Protein AF-A0A2X3F758-F1 (afdb_monomer_lite)

Structure (mmC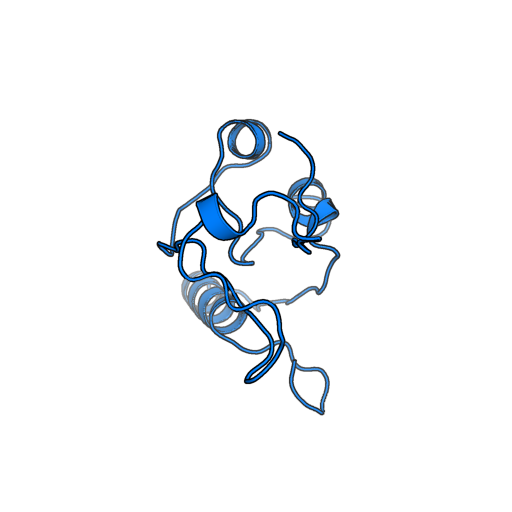IF, N/CA/C/O backbone):
data_AF-A0A2X3F758-F1
#
_entry.id   AF-A0A2X3F758-F1
#
loop_
_atom_site.group_PDB
_atom_site.id
_atom_site.type_symbol
_atom_site.label_atom_id
_atom_site.label_alt_id
_atom_site.label_comp_id
_atom_site.label_asym_id
_atom_site.label_entity_id
_atom_site.label_seq_id
_atom_site.pdbx_PDB_ins_code
_atom_site.Cartn_x
_atom_site.Cartn_y
_atom_site.Cartn_z
_atom_site.occupancy
_atom_site.B_iso_or_equiv
_atom_site.auth_seq_id
_atom_site.auth_comp_id
_atom_site.auth_asym_id
_atom_site.auth_atom_id
_atom_site.pdbx_PDB_model_num
ATOM 1 N N . MET A 1 1 ? -11.562 -8.838 -5.738 1.00 74.06 1 MET A N 1
ATOM 2 C CA . MET A 1 1 ? -12.909 -9.187 -5.235 1.00 74.06 1 MET A CA 1
ATOM 3 C C . MET A 1 1 ? -13.372 -10.478 -5.898 1.00 74.06 1 MET A C 1
ATOM 5 O O . MET A 1 1 ? -12.928 -10.753 -7.007 1.00 74.06 1 MET A O 1
ATOM 9 N N . THR A 1 2 ? -14.210 -11.278 -5.237 1.00 84.12 2 THR A N 1
ATOM 10 C CA . THR A 1 2 ? -14.836 -12.468 -5.851 1.00 84.12 2 THR A CA 1
ATOM 11 C C . THR A 1 2 ? -16.035 -12.083 -6.725 1.00 84.12 2 THR A C 1
ATOM 13 O O . THR A 1 2 ? -16.475 -10.936 -6.702 1.00 84.12 2 THR A O 1
ATOM 16 N N . ALA A 1 3 ? -16.614 -13.052 -7.446 1.00 82.19 3 ALA A N 1
ATOM 17 C CA . ALA A 1 3 ? -17.854 -12.865 -8.212 1.00 82.19 3 ALA A CA 1
ATOM 18 C C . ALA A 1 3 ? -19.048 -12.394 -7.354 1.00 82.19 3 ALA A C 1
ATOM 20 O O . ALA A 1 3 ? -19.943 -11.730 -7.864 1.00 82.19 3 ALA A O 1
ATOM 21 N N . ASN A 1 4 ? -19.025 -12.675 -6.046 1.00 83.56 4 ASN A N 1
ATOM 22 C CA . ASN A 1 4 ? -20.044 -12.231 -5.088 1.00 83.56 4 ASN A CA 1
ATOM 23 C C . ASN A 1 4 ? -19.663 -10.910 -4.394 1.00 83.56 4 ASN A C 1
ATOM 25 O O . ASN A 1 4 ? -20.207 -10.585 -3.345 1.00 83.56 4 ASN A O 1
ATOM 29 N N . ASN A 1 5 ? -18.704 -10.168 -4.954 1.00 82.44 5 ASN A N 1
ATOM 30 C CA . ASN A 1 5 ? -18.229 -8.879 -4.453 1.00 82.44 5 ASN A CA 1
ATOM 31 C C . ASN A 1 5 ? -17.538 -8.920 -3.074 1.00 82.44 5 ASN A C 1
ATOM 33 O O . ASN A 1 5 ? -17.409 -7.894 -2.409 1.00 82.44 5 ASN A O 1
ATOM 37 N N . ASN A 1 6 ? -17.045 -10.088 -2.649 1.00 87.56 6 ASN A N 1
ATOM 38 C CA . ASN A 1 6 ? -16.269 -10.192 -1.412 1.00 87.56 6 ASN A CA 1
ATOM 39 C C . ASN A 1 6 ? -14.841 -9.683 -1.636 1.00 87.56 6 ASN A C 1
ATOM 41 O O . ASN A 1 6 ? -14.184 -10.060 -2.615 1.00 87.56 6 ASN A O 1
ATOM 45 N N . ILE A 1 7 ? -14.341 -8.864 -0.710 1.00 90.56 7 ILE A N 1
ATOM 46 C CA . ILE A 1 7 ? -12.935 -8.449 -0.668 1.00 90.56 7 ILE A CA 1
ATOM 47 C C . ILE A 1 7 ? -12.107 -9.650 -0.189 1.00 90.56 7 ILE A C 1
ATOM 49 O O . ILE A 1 7 ? -12.366 -10.199 0.877 1.00 90.56 7 ILE A O 1
ATOM 53 N N . VAL A 1 8 ? -11.149 -10.084 -1.009 1.00 92.75 8 VAL A N 1
ATOM 54 C CA . VAL A 1 8 ? -10.309 -11.279 -0.796 1.00 92.75 8 VAL A CA 1
ATOM 55 C C . VAL A 1 8 ? -8.870 -10.998 -1.226 1.00 92.75 8 VAL A C 1
ATOM 57 O O . VAL A 1 8 ? -8.649 -10.089 -2.031 1.00 92.75 8 VAL A O 1
ATOM 60 N N . GLY A 1 9 ? -7.920 -11.785 -0.720 1.00 93.06 9 GLY A N 1
ATOM 61 C CA . GLY A 1 9 ? -6.484 -11.631 -0.954 1.00 93.06 9 GLY A CA 1
ATOM 62 C C . GLY A 1 9 ? -5.704 -11.485 0.353 1.00 93.06 9 GLY A C 1
ATOM 63 O O . GLY A 1 9 ? -6.264 -11.622 1.436 1.00 93.06 9 GLY A O 1
ATOM 64 N N . LEU A 1 10 ? -4.417 -11.152 0.244 1.00 93.62 10 LEU A N 1
ATOM 65 C CA . LEU A 1 10 ? -3.515 -11.061 1.396 1.00 93.62 10 LEU A CA 1
ATOM 66 C C . LEU A 1 10 ? -3.964 -10.018 2.429 1.00 93.62 10 LEU A C 1
ATOM 68 O O . LEU A 1 10 ? -4.072 -10.330 3.609 1.00 93.62 10 LEU A O 1
ATOM 72 N N . ASP A 1 11 ? -4.258 -8.793 1.993 1.00 94.88 11 ASP A N 1
ATOM 73 C CA . ASP A 1 11 ? -4.632 -7.693 2.890 1.00 94.88 11 ASP A CA 1
ATOM 74 C C . ASP A 1 11 ? -5.906 -7.957 3.722 1.00 94.88 11 ASP A C 1
ATOM 76 O O . ASP A 1 11 ? -5.861 -7.777 4.941 1.00 94.88 11 ASP A O 1
ATOM 80 N N . PRO A 1 12 ? -7.043 -8.405 3.147 1.00 94.75 12 PRO A N 1
ATOM 81 C CA . PRO A 1 12 ? -8.233 -8.713 3.942 1.00 94.75 12 PRO A CA 1
ATOM 82 C C . PRO A 1 12 ? -8.058 -9.933 4.857 1.00 94.75 12 PRO A C 1
ATOM 84 O O . PRO A 1 12 ? -8.628 -9.949 5.948 1.00 94.75 12 PRO A O 1
ATOM 87 N N . GLU A 1 13 ? -7.260 -10.931 4.461 1.00 95.25 13 GLU A N 1
ATOM 88 C CA . GLU A 1 13 ? -6.909 -12.063 5.331 1.00 95.25 13 GLU A CA 1
ATOM 89 C C . GLU A 1 13 ? -6.042 -11.606 6.510 1.00 95.25 13 GLU A C 1
ATOM 91 O O . GLU A 1 13 ? -6.305 -11.964 7.660 1.00 95.25 13 GLU A O 1
ATOM 96 N N . PHE A 1 14 ? -5.061 -10.741 6.252 1.00 95.62 14 PHE A N 1
ATOM 97 C CA . PHE A 1 14 ? -4.223 -10.150 7.289 1.00 95.62 14 PHE A CA 1
ATOM 98 C C . PHE A 1 14 ? -5.039 -9.278 8.256 1.00 95.62 14 PHE A C 1
ATOM 100 O O . PHE A 1 14 ? -4.910 -9.413 9.474 1.00 95.62 14 PHE A O 1
ATOM 107 N N . ALA A 1 15 ? -5.955 -8.453 7.739 1.00 95.81 15 ALA A N 1
ATOM 108 C CA . ALA A 1 15 ? -6.879 -7.662 8.551 1.00 95.81 15 ALA A CA 1
ATOM 109 C C . ALA A 1 15 ? -7.781 -8.540 9.438 1.00 95.81 15 ALA A C 1
ATOM 111 O O . ALA A 1 15 ? -8.028 -8.202 10.597 1.00 95.81 15 ALA A O 1
ATOM 112 N N . ALA A 1 16 ? -8.246 -9.684 8.923 1.00 95.62 16 ALA A N 1
ATOM 113 C CA . ALA A 1 16 ? -9.038 -10.634 9.697 1.00 95.62 16 ALA A CA 1
ATOM 114 C C . ALA A 1 16 ? -8.235 -11.246 10.859 1.00 95.62 16 ALA A C 1
ATOM 116 O O . ALA A 1 16 ? -8.760 -11.349 11.968 1.00 95.62 16 ALA A O 1
ATOM 117 N N . LEU A 1 17 ? -6.959 -11.586 10.640 1.00 96.44 17 LEU A N 1
ATOM 118 C CA . LEU A 1 17 ? -6.070 -12.104 11.689 1.00 96.44 17 LEU A CA 1
ATOM 119 C C . LEU A 1 17 ? -5.788 -11.068 12.787 1.00 96.44 17 LEU A C 1
ATOM 121 O O . LEU A 1 17 ? -5.789 -11.413 13.972 1.00 96.44 17 LEU A O 1
ATOM 125 N N . ILE A 1 18 ? -5.592 -9.800 12.408 1.00 96.19 18 ILE A N 1
ATOM 126 C CA . ILE A 1 18 ? -5.450 -8.692 13.364 1.00 96.19 18 ILE A CA 1
ATOM 127 C C . ILE A 1 18 ? -6.735 -8.546 14.184 1.00 96.19 18 ILE A C 1
ATOM 129 O O . ILE A 1 18 ? -6.682 -8.532 15.413 1.00 96.19 18 ILE A O 1
ATOM 133 N N . ALA A 1 19 ? -7.897 -8.496 13.528 1.00 96.38 19 ALA A N 1
ATOM 134 C CA . ALA A 1 19 ? -9.181 -8.364 14.212 1.00 96.38 19 ALA A CA 1
ATOM 135 C C . ALA A 1 19 ? -9.443 -9.529 15.180 1.00 96.38 19 ALA A C 1
ATOM 137 O O . ALA A 1 19 ? -9.930 -9.303 16.285 1.00 96.38 19 ALA A O 1
ATOM 138 N N . GLN A 1 20 ? -9.053 -10.755 14.812 1.00 97.12 20 GLN A N 1
ATOM 139 C CA . GLN A 1 20 ? -9.134 -11.918 15.693 1.00 97.12 20 GLN A CA 1
ATOM 140 C C . GLN A 1 20 ? -8.290 -11.739 16.965 1.00 97.12 20 GLN A C 1
ATOM 142 O O . GLN A 1 20 ? -8.785 -12.015 18.057 1.00 97.12 20 GLN A O 1
ATOM 147 N N . HIS A 1 21 ? -7.051 -11.248 16.845 1.00 96.69 21 HIS A N 1
ATOM 148 C CA . HIS A 1 21 ? -6.200 -10.951 18.006 1.00 96.69 21 HIS A CA 1
ATOM 149 C C . HIS A 1 21 ? -6.769 -9.831 18.883 1.00 96.69 21 HIS A C 1
ATOM 151 O O . HIS A 1 21 ? -6.637 -9.878 20.102 1.00 96.69 21 HIS A O 1
ATOM 157 N N . LEU A 1 22 ? -7.433 -8.852 18.268 1.00 96.31 22 LEU A N 1
ATOM 158 C CA . LEU A 1 22 ? -8.093 -7.746 18.962 1.00 96.31 22 LEU A CA 1
ATOM 159 C C . LEU A 1 22 ? -9.489 -8.102 19.499 1.00 96.31 22 LEU A C 1
ATOM 161 O O . LEU A 1 22 ? -10.147 -7.242 20.077 1.00 96.31 22 LEU A O 1
ATOM 165 N N . GLN A 1 23 ? -9.960 -9.339 19.295 1.00 96.81 23 GLN A N 1
ATOM 166 C CA . GLN A 1 23 ? -11.323 -9.775 19.628 1.00 96.81 23 GLN A CA 1
ATOM 167 C C . GLN A 1 23 ? -12.412 -8.865 19.020 1.00 96.81 23 GLN A C 1
ATOM 169 O O . GLN A 1 23 ? -13.477 -8.655 19.602 1.00 96.81 23 GLN A O 1
ATOM 174 N N . ALA A 1 24 ? -12.145 -8.330 17.828 1.00 95.81 24 ALA A N 1
ATOM 175 C CA . ALA A 1 24 ? -13.007 -7.413 17.097 1.00 95.81 24 ALA A CA 1
ATOM 176 C C . ALA A 1 24 ? -13.629 -8.083 15.861 1.00 95.81 24 ALA A C 1
ATOM 178 O O . ALA A 1 24 ? -13.148 -9.101 15.358 1.00 95.81 24 ALA A O 1
ATOM 179 N N . LYS A 1 25 ? -14.700 -7.482 15.328 1.00 93.31 25 LYS A N 1
ATOM 180 C CA . LYS A 1 25 ? -15.299 -7.897 14.054 1.00 93.31 25 LYS A CA 1
ATOM 181 C C . LYS A 1 25 ? -14.732 -7.038 12.917 1.00 93.31 25 LYS A C 1
ATOM 183 O O . LYS A 1 25 ? -14.993 -5.834 12.918 1.00 93.31 25 LYS A O 1
ATOM 188 N N . PRO A 1 26 ? -14.019 -7.615 11.933 1.00 92.56 26 PRO A N 1
ATOM 189 C CA . PRO A 1 26 ? -13.480 -6.834 10.829 1.00 92.56 26 PRO A CA 1
ATOM 190 C C . PRO A 1 26 ? -14.609 -6.289 9.946 1.00 92.56 26 PRO A C 1
ATOM 192 O O . PRO A 1 26 ? -15.560 -7.004 9.614 1.00 92.56 26 PRO A O 1
ATOM 195 N N . GLN A 1 27 ? -14.483 -5.026 9.541 1.00 94.62 27 GLN A N 1
ATOM 196 C CA . GLN A 1 27 ? -15.296 -4.411 8.494 1.00 94.62 27 GLN A CA 1
ATOM 197 C C . GLN A 1 27 ? -14.367 -3.895 7.403 1.00 94.62 27 GLN A C 1
ATOM 199 O O . GLN A 1 27 ? -13.560 -2.998 7.630 1.00 94.62 27 GLN A O 1
ATOM 204 N N . LEU A 1 28 ? -14.465 -4.495 6.220 1.00 94.50 28 LEU A N 1
ATOM 205 C CA . LEU A 1 28 ? -13.639 -4.129 5.078 1.00 94.50 28 LEU A CA 1
ATOM 206 C C . LEU A 1 28 ? -14.390 -3.101 4.234 1.00 94.50 28 LEU A C 1
ATOM 208 O O . LEU A 1 28 ? -15.520 -3.350 3.813 1.00 94.50 28 LEU A O 1
ATOM 212 N N . ILE A 1 29 ? -13.758 -1.954 3.992 1.00 93.38 29 ILE A N 1
ATOM 213 C CA . ILE A 1 29 ? -14.345 -0.838 3.247 1.00 93.38 29 ILE A CA 1
ATOM 214 C C . ILE A 1 29 ? -13.497 -0.599 2.001 1.00 93.38 29 ILE A C 1
ATOM 216 O O . ILE A 1 29 ? -12.337 -0.208 2.105 1.00 93.38 29 ILE A O 1
ATOM 220 N N . ASP A 1 30 ? -14.083 -0.809 0.821 1.00 90.94 30 ASP A N 1
ATOM 221 C CA . ASP A 1 30 ? -13.436 -0.446 -0.440 1.00 90.94 30 ASP A CA 1
ATOM 222 C C . ASP A 1 30 ? -13.475 1.076 -0.639 1.00 90.94 30 ASP A C 1
ATOM 224 O O . ASP A 1 30 ? -14.497 1.735 -0.428 1.00 90.94 30 ASP A O 1
ATOM 228 N N . THR A 1 31 ? -12.337 1.672 -0.981 1.00 90.81 31 THR A N 1
ATOM 229 C CA . THR A 1 31 ? -12.166 3.123 -1.099 1.00 90.81 31 THR A CA 1
ATOM 230 C C . THR A 1 31 ? -11.041 3.433 -2.079 1.00 90.81 31 THR A C 1
ATOM 232 O O . THR A 1 31 ? -10.043 2.723 -2.160 1.00 90.81 31 THR A O 1
ATOM 235 N N . LYS A 1 32 ? -11.171 4.542 -2.819 1.00 90.75 32 LYS A N 1
ATOM 236 C CA . LYS A 1 32 ? -10.140 4.992 -3.763 1.00 90.75 32 LYS A CA 1
ATOM 237 C C . LYS A 1 32 ? -8.791 5.169 -3.060 1.00 90.75 32 LYS A C 1
ATOM 239 O O . LYS A 1 32 ? -8.703 5.922 -2.088 1.00 90.75 32 LYS A O 1
ATOM 244 N N . PHE A 1 33 ? -7.743 4.570 -3.629 1.00 89.44 33 PHE A N 1
ATOM 245 C CA . PHE A 1 33 ? -6.387 4.548 -3.068 1.00 89.44 33 PHE A CA 1
ATOM 246 C C . PHE A 1 33 ? -5.866 5.931 -2.642 1.00 89.44 33 PHE A C 1
ATOM 248 O O . PHE A 1 33 ? -5.322 6.092 -1.553 1.00 89.44 33 PHE A O 1
ATOM 255 N N . THR A 1 34 ? -6.105 6.961 -3.459 1.00 87.06 34 THR A N 1
ATOM 256 C CA . THR A 1 34 ? -5.668 8.346 -3.200 1.00 87.06 34 THR A CA 1
ATOM 257 C C . THR A 1 34 ? -6.306 8.991 -1.968 1.00 87.06 34 THR A C 1
ATOM 259 O O . THR A 1 34 ? -5.792 9.984 -1.468 1.00 87.06 34 THR A O 1
ATOM 262 N N . SER A 1 35 ? -7.414 8.439 -1.471 1.00 90.12 35 SER A N 1
ATOM 263 C CA . SER A 1 35 ? -8.156 8.957 -0.317 1.00 90.12 35 SER A CA 1
ATOM 264 C C . SER A 1 35 ? -7.971 8.138 0.960 1.00 90.12 35 SER A C 1
ATOM 266 O O . SER A 1 35 ? -8.543 8.499 1.986 1.00 90.12 35 SER A O 1
ATOM 268 N N . LEU A 1 36 ? -7.184 7.056 0.907 1.00 93.81 36 LEU A N 1
ATOM 269 C CA . LEU A 1 36 ? -7.073 6.095 2.003 1.00 93.81 36 LEU A CA 1
ATOM 270 C C . LEU A 1 36 ? -6.502 6.712 3.291 1.00 93.81 36 LEU A C 1
ATOM 272 O O . LEU A 1 36 ? -7.084 6.582 4.358 1.00 93.81 36 LEU A O 1
ATOM 276 N N . ILE A 1 37 ? -5.390 7.444 3.222 1.00 94.19 37 ILE A N 1
ATOM 277 C CA . ILE A 1 37 ? -4.783 8.019 4.440 1.00 94.19 37 ILE A CA 1
ATOM 278 C C . ILE A 1 37 ? -5.724 9.021 5.121 1.00 94.19 37 ILE A C 1
ATOM 280 O O . ILE A 1 37 ? -5.862 9.030 6.339 1.00 94.19 37 ILE A O 1
ATOM 284 N N . LEU A 1 38 ? -6.434 9.830 4.331 1.00 92.81 38 LEU A N 1
ATOM 285 C CA . LEU A 1 38 ? -7.303 10.891 4.844 1.00 92.81 38 LEU A CA 1
ATOM 286 C C . LEU A 1 38 ? -8.554 10.370 5.570 1.00 92.81 38 LEU A C 1
ATOM 288 O O . LEU A 1 38 ? -9.222 11.141 6.265 1.00 92.81 38 LEU A O 1
ATOM 292 N N . GLY A 1 39 ? -8.916 9.099 5.368 1.00 94.50 39 GLY A N 1
ATOM 293 C CA . GLY A 1 39 ? -10.063 8.474 6.021 1.00 94.50 39 GLY A CA 1
ATOM 294 C C . GLY A 1 39 ? -9.752 7.839 7.377 1.00 94.50 39 GLY A C 1
ATOM 295 O O . GLY A 1 39 ? -10.703 7.508 8.089 1.00 94.50 39 GLY A O 1
ATOM 296 N N . ILE A 1 40 ? -8.475 7.702 7.753 1.00 95.00 40 ILE A N 1
ATOM 297 C CA . ILE A 1 40 ? -8.073 7.126 9.045 1.00 95.00 40 ILE A CA 1
ATOM 298 C C . ILE A 1 40 ? -8.642 7.983 10.186 1.00 95.00 40 ILE A C 1
ATOM 300 O O . ILE A 1 40 ? -8.581 9.214 10.149 1.00 95.00 40 ILE A O 1
ATOM 304 N N . GLY A 1 41 ? -9.271 7.335 11.168 1.00 92.94 41 GLY A N 1
ATOM 305 C CA . GLY A 1 41 ? -9.911 7.989 12.317 1.00 92.94 41 GLY A CA 1
ATOM 306 C C . GLY A 1 41 ? -11.232 8.707 12.002 1.00 92.94 41 GLY A C 1
ATOM 307 O O . GLY A 1 41 ? -11.858 9.259 12.903 1.00 92.94 41 GLY A O 1
ATOM 308 N N . LYS A 1 42 ? -11.677 8.710 10.736 1.00 94.00 42 LYS A N 1
ATOM 309 C CA . LYS A 1 42 ? -12.968 9.288 10.309 1.00 94.00 42 LYS A CA 1
ATOM 310 C C . LYS A 1 42 ? -13.920 8.250 9.725 1.00 94.00 42 LYS A C 1
ATOM 312 O O . LYS A 1 42 ? -15.121 8.329 9.952 1.00 94.00 42 LYS A O 1
ATOM 317 N N . LYS A 1 43 ? -13.394 7.328 8.916 1.00 95.38 43 LYS A N 1
ATOM 318 C CA . LYS A 1 43 ? -14.160 6.306 8.182 1.00 95.38 43 LYS A CA 1
ATOM 319 C C . LYS A 1 43 ? -13.758 4.880 8.544 1.00 95.38 43 LYS A C 1
ATOM 321 O O . LYS A 1 43 ? -14.583 3.983 8.422 1.00 95.38 43 LYS A O 1
ATOM 326 N N . TYR A 1 44 ? -12.506 4.679 8.935 1.00 95.75 44 TYR A N 1
ATOM 327 C CA . TYR A 1 44 ? -11.938 3.392 9.326 1.00 95.75 44 TYR A CA 1
ATOM 328 C C . TYR A 1 44 ? -10.756 3.616 10.263 1.00 95.75 44 TYR A C 1
ATOM 330 O O . TYR A 1 44 ? -10.173 4.703 10.302 1.00 95.75 44 TYR A O 1
ATOM 338 N N . ASP A 1 45 ? -10.403 2.568 10.995 1.00 95.56 45 ASP A N 1
ATOM 339 C CA . ASP A 1 45 ? -9.368 2.617 12.028 1.00 95.56 45 ASP A CA 1
ATOM 340 C C . ASP A 1 45 ? -7.957 2.423 11.459 1.00 95.56 45 ASP A C 1
ATOM 342 O O . ASP A 1 45 ? -6.989 2.943 12.004 1.00 95.56 45 ASP A O 1
ATOM 346 N N . ALA A 1 46 ? -7.830 1.704 10.340 1.00 95.12 46 ALA A N 1
ATOM 347 C CA . ALA A 1 46 ? -6.551 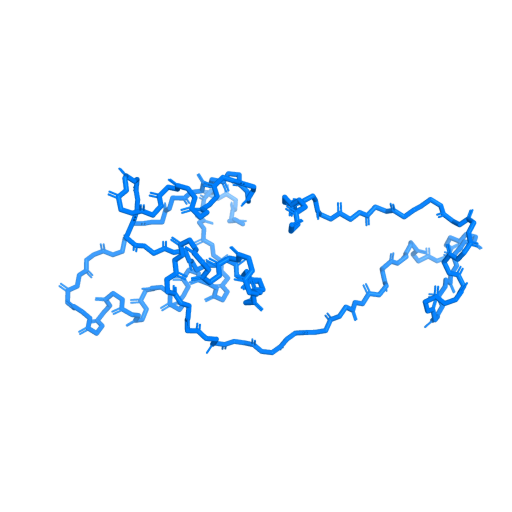1.402 9.709 1.00 95.12 46 ALA A CA 1
ATOM 348 C C . ALA A 1 46 ? -6.679 1.266 8.187 1.00 95.12 46 ALA A C 1
ATOM 350 O O . ALA A 1 46 ? -7.748 0.960 7.658 1.00 95.12 46 ALA A O 1
ATOM 351 N N . VAL A 1 47 ? -5.555 1.448 7.490 1.00 95.88 47 VAL A N 1
ATOM 352 C CA . VAL A 1 47 ? -5.404 1.148 6.061 1.00 95.88 47 VAL A CA 1
ATOM 353 C C . VAL A 1 47 ? -4.463 -0.044 5.913 1.00 95.88 47 VAL A C 1
ATOM 355 O O . VAL A 1 47 ? -3.295 0.038 6.281 1.00 95.88 47 VAL A O 1
ATOM 358 N N . ILE A 1 48 ? -4.965 -1.134 5.335 1.00 95.38 48 ILE A N 1
ATOM 359 C CA . ILE A 1 48 ? -4.200 -2.343 5.002 1.00 95.38 48 ILE A CA 1
ATOM 360 C C . ILE A 1 48 ? -4.443 -2.593 3.511 1.00 95.38 48 ILE A C 1
ATOM 362 O O . ILE A 1 48 ? -5.475 -3.138 3.134 1.00 95.38 48 ILE A O 1
ATOM 366 N N . SER A 1 49 ? -3.573 -2.037 2.662 1.00 93.00 49 SER A N 1
ATOM 367 C CA . SER A 1 49 ? -3.791 -1.965 1.204 1.00 93.00 49 SER A CA 1
ATOM 368 C C . SER A 1 49 ? -2.478 -1.894 0.401 1.00 93.00 49 SER A C 1
ATOM 370 O O . SER A 1 49 ? -2.397 -1.170 -0.597 1.00 93.00 49 SER A O 1
ATOM 372 N N . GLY A 1 50 ? -1.408 -2.540 0.873 1.00 89.69 50 GLY A N 1
ATOM 373 C CA . GLY A 1 50 ? -0.101 -2.559 0.200 1.00 89.69 50 GLY A CA 1
ATOM 374 C C . GLY A 1 50 ? 0.523 -1.171 0.008 1.00 89.69 50 GLY A C 1
ATOM 375 O O . GLY A 1 50 ? 1.239 -0.924 -0.960 1.00 89.69 50 GLY A O 1
ATOM 376 N N . MET A 1 51 ? 0.203 -0.222 0.888 1.00 89.50 51 MET A N 1
ATOM 377 C CA . MET A 1 51 ? 0.642 1.158 0.745 1.00 89.50 51 MET A CA 1
ATOM 378 C C . MET A 1 51 ? 2.111 1.311 1.155 1.00 89.50 51 MET A C 1
ATOM 380 O O . MET A 1 51 ? 2.478 0.999 2.284 1.00 89.50 51 MET A O 1
ATOM 384 N N . TYR A 1 52 ? 2.943 1.851 0.257 1.00 89.38 52 TYR A N 1
ATOM 385 C CA . TYR A 1 52 ? 4.336 2.176 0.577 1.00 89.38 52 TYR A CA 1
ATOM 386 C C . TYR A 1 52 ? 4.446 3.123 1.774 1.00 89.38 52 TYR A C 1
ATOM 388 O O . TYR A 1 52 ? 3.743 4.139 1.837 1.00 89.38 52 TYR A O 1
ATOM 396 N N . VAL A 1 53 ? 5.387 2.812 2.662 1.00 91.12 53 VAL A N 1
ATOM 397 C CA . VAL A 1 53 ? 5.794 3.673 3.772 1.00 91.12 53 VAL A CA 1
ATOM 398 C C . VAL A 1 53 ? 6.741 4.740 3.223 1.00 91.12 53 VAL A C 1
ATOM 400 O O . VAL A 1 53 ? 7.851 4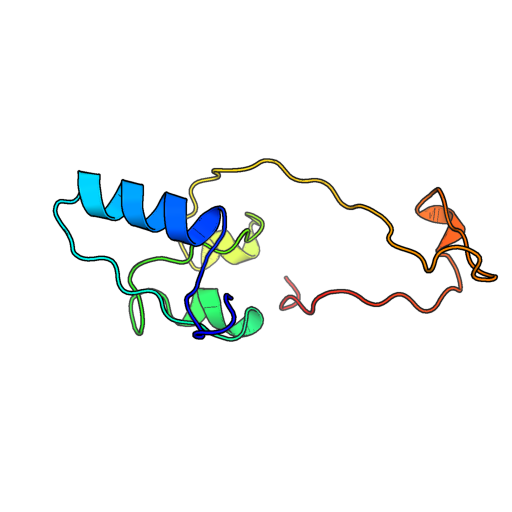.422 2.804 1.00 91.12 53 VAL A O 1
ATOM 403 N N . THR A 1 54 ? 6.293 5.996 3.196 1.00 90.62 54 THR A N 1
ATOM 404 C CA . THR A 1 54 ? 7.111 7.149 2.784 1.00 90.62 54 THR A CA 1
ATOM 405 C C . THR A 1 54 ? 7.107 8.218 3.876 1.00 90.62 54 THR A C 1
ATOM 407 O O . THR A 1 54 ? 6.145 8.277 4.653 1.00 90.62 54 THR A O 1
ATOM 410 N N . PRO A 1 55 ? 8.123 9.099 3.931 1.00 92.44 55 PRO A N 1
ATOM 411 C CA . PRO A 1 55 ? 8.159 10.183 4.909 1.00 92.44 55 PRO A CA 1
ATOM 412 C C . PRO A 1 55 ? 6.921 11.088 4.859 1.00 92.44 55 PRO A C 1
ATOM 414 O O . PRO A 1 55 ? 6.429 11.518 5.899 1.00 92.44 55 PRO A O 1
ATOM 417 N N . GLU A 1 56 ? 6.371 11.371 3.674 1.00 91.38 56 GLU A N 1
ATOM 418 C CA . GLU A 1 56 ? 5.191 12.237 3.536 1.00 91.38 56 GLU A CA 1
ATOM 419 C C . GLU A 1 56 ? 3.918 11.590 4.085 1.00 91.38 56 G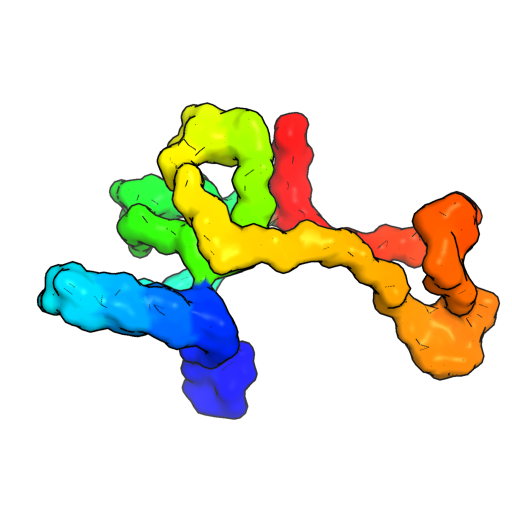LU A C 1
ATOM 421 O O . GLU A 1 56 ? 3.052 12.277 4.632 1.00 91.38 56 GLU A O 1
ATOM 426 N N . ARG A 1 57 ? 3.810 10.262 3.978 1.00 91.31 57 ARG A N 1
ATOM 427 C CA . ARG A 1 57 ? 2.692 9.496 4.544 1.00 91.31 57 ARG A CA 1
ATOM 428 C C . ARG A 1 57 ? 2.830 9.327 6.050 1.00 91.31 57 ARG A C 1
ATOM 430 O O . ARG A 1 57 ? 1.841 9.472 6.759 1.00 91.31 57 ARG A O 1
ATOM 437 N N . GLN A 1 58 ? 4.050 9.117 6.541 1.00 93.69 58 GLN A N 1
ATOM 438 C CA . GLN A 1 58 ? 4.333 9.018 7.976 1.00 93.69 58 GLN A CA 1
ATOM 439 C C . GLN A 1 58 ? 4.074 10.329 8.730 1.00 93.69 58 GLN A C 1
ATOM 441 O O . GLN A 1 58 ? 3.762 10.302 9.914 1.00 93.69 58 GLN A O 1
ATOM 446 N N . LYS A 1 59 ? 4.124 11.485 8.053 1.00 93.81 59 LYS A N 1
ATOM 447 C CA . LYS A 1 59 ? 3.663 12.761 8.634 1.00 93.81 59 LYS A CA 1
ATOM 448 C C . LYS A 1 59 ? 2.151 12.802 8.892 1.00 93.81 59 LYS A C 1
ATOM 450 O O . LYS A 1 59 ? 1.702 13.662 9.643 1.00 93.81 59 LYS A O 1
ATOM 455 N N . GLN A 1 60 ? 1.370 11.945 8.234 1.00 92.88 60 GLN A N 1
ATOM 456 C CA . GLN A 1 60 ? -0.096 11.955 8.285 1.00 92.88 60 GLN A CA 1
ATOM 457 C C . GLN A 1 60 ? -0.672 10.818 9.135 1.00 92.88 60 GLN A C 1
ATOM 459 O O . GLN A 1 60 ? -1.747 10.988 9.705 1.00 92.88 60 GLN A O 1
ATOM 464 N N . ALA A 1 61 ? 0.008 9.672 9.204 1.00 93.88 61 ALA A N 1
ATOM 465 C CA . ALA A 1 61 ? -0.417 8.517 9.984 1.00 93.88 61 ALA A CA 1
ATOM 466 C C . ALA A 1 61 ? 0.779 7.644 10.385 1.00 93.88 61 ALA A C 1
ATOM 468 O O . ALA A 1 61 ? 1.751 7.529 9.635 1.00 93.88 61 ALA A O 1
ATOM 469 N N . ASP A 1 62 ? 0.666 6.975 11.531 1.00 95.50 62 ASP A N 1
ATOM 470 C CA . ASP A 1 62 ? 1.618 5.942 11.932 1.00 95.50 62 ASP A CA 1
ATOM 471 C C . ASP A 1 62 ? 1.573 4.756 10.958 1.00 95.50 62 ASP A C 1
ATOM 473 O O . ASP A 1 62 ? 0.516 4.386 10.439 1.00 95.50 62 ASP A O 1
ATOM 477 N N . ALA A 1 63 ? 2.733 4.148 10.703 1.00 94.88 63 ALA A N 1
ATOM 478 C CA . ALA A 1 63 ? 2.867 3.064 9.737 1.00 94.88 63 ALA A CA 1
ATOM 479 C C . ALA A 1 63 ? 3.717 1.917 10.287 1.00 94.88 63 ALA A C 1
ATOM 481 O O . ALA A 1 63 ? 4.817 2.133 10.795 1.00 94.88 63 ALA A O 1
ATOM 482 N N . ILE A 1 64 ? 3.223 0.689 10.111 1.00 94.88 64 ILE A N 1
ATOM 483 C CA . ILE A 1 64 ? 3.938 -0.550 10.427 1.00 94.88 64 ILE A CA 1
ATOM 484 C C . ILE A 1 64 ? 4.131 -1.326 9.116 1.00 94.88 64 ILE A C 1
ATOM 486 O O . ILE A 1 64 ? 3.138 -1.716 8.495 1.00 94.88 64 ILE A O 1
ATOM 490 N N . PRO A 1 65 ? 5.375 -1.547 8.654 1.00 93.88 65 PRO A N 1
ATOM 491 C CA . PRO A 1 65 ? 5.621 -2.319 7.442 1.00 93.88 65 PRO A CA 1
ATOM 492 C C . PRO A 1 65 ? 5.315 -3.805 7.677 1.00 93.88 65 PRO A C 1
ATOM 494 O O . PRO A 1 65 ? 5.772 -4.384 8.659 1.00 93.88 65 PRO A O 1
ATOM 497 N N . TYR A 1 66 ? 4.580 -4.431 6.755 1.00 93.06 66 TYR A N 1
ATOM 498 C CA . TYR A 1 66 ? 4.234 -5.862 6.822 1.00 93.06 66 TYR A CA 1
ATOM 499 C C . TYR A 1 66 ? 4.607 -6.654 5.559 1.00 93.06 66 TYR A C 1
ATOM 501 O O . TYR A 1 66 ? 4.492 -7.877 5.540 1.00 93.06 66 TYR A O 1
ATOM 509 N N . ALA A 1 67 ? 5.068 -5.976 4.505 1.00 90.31 67 ALA A N 1
ATOM 510 C CA . ALA A 1 67 ? 5.520 -6.596 3.267 1.00 90.31 67 ALA A CA 1
ATOM 511 C C . ALA A 1 67 ? 6.660 -5.783 2.641 1.00 90.31 67 ALA A C 1
ATOM 513 O O . ALA A 1 67 ? 6.675 -4.554 2.713 1.00 90.31 67 ALA A O 1
ATOM 514 N N . LEU A 1 68 ? 7.592 -6.481 1.990 1.00 87.75 68 LEU A N 1
ATOM 515 C CA .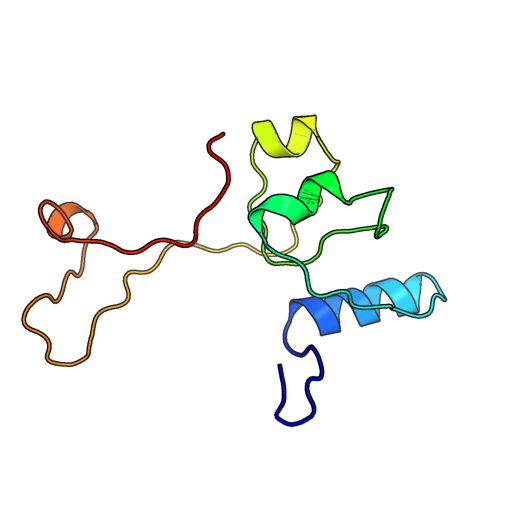 LEU A 1 68 ? 8.600 -5.886 1.117 1.00 87.75 68 LEU A CA 1
ATOM 516 C C . LEU A 1 68 ? 8.198 -6.164 -0.329 1.00 87.75 68 LEU A C 1
ATOM 518 O O . LEU A 1 68 ? 7.942 -7.310 -0.694 1.00 87.75 68 LEU A O 1
ATOM 522 N N . SER A 1 69 ? 8.126 -5.115 -1.145 1.00 83.38 69 SER A N 1
ATOM 523 C CA . SER A 1 69 ? 7.782 -5.222 -2.563 1.00 83.38 69 SER A CA 1
ATOM 524 C C . SER A 1 69 ? 8.693 -4.340 -3.409 1.00 83.38 69 SER A C 1
ATOM 526 O O . SER A 1 69 ? 9.140 -3.282 -2.964 1.00 83.38 69 SER A O 1
ATOM 528 N N . GLY A 1 70 ? 8.975 -4.799 -4.628 1.00 79.69 70 GLY A N 1
ATOM 529 C CA . GLY A 1 70 ? 9.697 -4.049 -5.652 1.00 79.69 70 GLY A CA 1
ATOM 530 C C . GLY A 1 70 ? 8.788 -3.700 -6.828 1.00 79.69 70 GLY A C 1
ATOM 531 O O . GLY A 1 70 ? 7.676 -4.217 -6.944 1.00 79.69 70 GLY A O 1
ATOM 532 N N . ALA A 1 71 ? 9.272 -2.829 -7.710 1.00 82.12 71 ALA A N 1
ATOM 533 C CA . ALA A 1 71 ? 8.607 -2.560 -8.976 1.00 82.12 71 ALA A CA 1
ATOM 534 C C . ALA A 1 71 ? 8.838 -3.714 -9.963 1.00 82.12 71 ALA A C 1
ATOM 536 O O . ALA A 1 71 ? 9.836 -4.433 -9.907 1.00 82.12 71 ALA A O 1
ATOM 537 N N . SER A 1 72 ? 7.899 -3.911 -10.880 1.00 87.94 72 SER A N 1
ATOM 538 C CA . SER A 1 72 ? 8.049 -4.838 -11.999 1.00 87.94 72 SER A CA 1
ATOM 539 C C . SER A 1 72 ? 7.409 -4.235 -13.234 1.00 87.94 72 SER A C 1
ATOM 541 O O . SER A 1 72 ? 6.366 -3.585 -13.153 1.00 87.94 72 SER A O 1
ATOM 543 N N . ILE A 1 73 ? 8.040 -4.458 -14.379 1.00 91.31 73 ILE A N 1
ATOM 544 C CA . ILE A 1 73 ? 7.537 -3.995 -15.665 1.00 91.31 73 ILE A CA 1
ATOM 545 C C . ILE A 1 73 ? 6.595 -5.062 -16.220 1.00 91.31 73 ILE A C 1
ATOM 547 O O . ILE A 1 73 ? 6.964 -6.229 -16.343 1.00 91.31 73 ILE A O 1
ATOM 551 N N . ILE A 1 74 ? 5.370 -4.660 -16.557 1.00 91.69 74 ILE A N 1
ATOM 552 C CA . ILE A 1 74 ? 4.372 -5.534 -17.176 1.00 91.69 74 ILE A CA 1
ATOM 553 C C . ILE A 1 74 ? 4.133 -5.041 -18.602 1.00 91.69 74 ILE A C 1
ATOM 555 O O . ILE A 1 74 ? 3.766 -3.886 -18.812 1.00 91.69 74 ILE A O 1
ATOM 559 N N . ALA A 1 75 ? 4.315 -5.929 -19.578 1.00 93.81 75 ALA A N 1
ATOM 560 C CA . ALA A 1 75 ? 4.093 -5.658 -20.995 1.00 93.81 75 ALA A CA 1
ATOM 561 C C . ALA A 1 75 ? 3.177 -6.719 -21.625 1.00 93.81 75 ALA A C 1
ATOM 563 O O . ALA A 1 75 ? 3.079 -7.852 -21.148 1.00 93.81 75 ALA A O 1
ATOM 564 N N . LEU A 1 76 ? 2.495 -6.356 -22.716 1.00 93.38 76 LEU A N 1
ATOM 565 C CA . LEU A 1 76 ? 1.658 -7.292 -23.470 1.00 93.38 76 LEU A CA 1
ATOM 566 C C . LEU A 1 76 ? 2.525 -8.389 -24.085 1.00 93.38 76 LEU A C 1
ATOM 568 O O . LEU A 1 76 ? 3.480 -8.096 -24.801 1.00 93.38 76 LEU A O 1
ATOM 572 N N . LYS A 1 77 ? 2.160 -9.655 -23.876 1.00 93.88 77 LYS A N 1
ATOM 573 C CA . LYS A 1 77 ? 2.864 -10.786 -24.489 1.00 93.88 77 LYS A CA 1
ATOM 574 C C . LYS A 1 77 ? 2.845 -10.660 -26.019 1.00 93.88 77 LYS A C 1
ATOM 576 O O . LYS A 1 77 ? 1.775 -10.613 -26.616 1.00 93.88 77 LYS A O 1
ATOM 581 N N . GLY A 1 78 ? 4.025 -10.618 -26.643 1.00 93.06 78 GLY A N 1
ATOM 582 C CA . GLY A 1 78 ? 4.174 -10.490 -28.100 1.00 93.06 78 GLY A CA 1
ATOM 583 C C . GLY A 1 78 ? 3.920 -9.085 -28.665 1.00 93.06 78 GLY A C 1
ATOM 584 O O . GLY A 1 78 ? 3.925 -8.917 -29.880 1.00 93.06 78 GLY A O 1
ATOM 585 N N . GLY A 1 79 ? 3.700 -8.074 -27.817 1.00 91.88 79 GLY A N 1
ATOM 586 C CA . GLY A 1 79 ? 3.608 -6.677 -28.249 1.00 91.88 79 GLY A CA 1
ATOM 587 C C . GLY A 1 79 ? 4.950 -6.125 -28.746 1.00 91.88 79 GLY A C 1
ATOM 588 O O . GLY A 1 79 ? 6.004 -6.653 -28.402 1.00 91.88 79 GLY A O 1
ATOM 589 N N . ALA A 1 80 ? 4.916 -5.032 -29.514 1.00 91.81 80 ALA A N 1
ATOM 590 C CA . ALA A 1 80 ? 6.116 -4.405 -30.088 1.00 91.81 80 ALA A CA 1
ATOM 591 C C . ALA A 1 80 ? 7.072 -3.797 -29.041 1.00 91.81 80 ALA A C 1
ATOM 593 O O . ALA A 1 80 ? 8.260 -3.646 -29.303 1.00 91.81 80 ALA A O 1
ATOM 594 N N . VAL A 1 81 ? 6.554 -3.450 -27.861 1.00 93.06 81 VAL A N 1
ATOM 595 C CA . VAL A 1 81 ? 7.315 -2.864 -26.752 1.00 93.06 81 VAL A CA 1
ATOM 596 C C . VAL A 1 81 ? 7.495 -3.940 -25.677 1.00 93.06 81 VAL A C 1
ATOM 598 O O . VAL A 1 81 ? 6.516 -4.355 -25.059 1.00 93.06 81 VAL A O 1
ATOM 601 N N . GLN A 1 82 ? 8.732 -4.419 -25.497 1.00 94.25 82 GLN A N 1
ATOM 602 C CA . GLN A 1 82 ? 9.119 -5.491 -24.556 1.00 94.25 82 GLN A CA 1
ATOM 603 C C . GLN A 1 82 ? 10.287 -5.062 -23.639 1.00 94.25 82 GLN A C 1
ATOM 605 O O . GLN A 1 82 ? 11.342 -5.698 -23.667 1.00 94.25 82 GLN A O 1
ATOM 610 N N . PRO A 1 83 ? 10.133 -3.973 -22.868 1.00 93.06 83 PRO A N 1
ATOM 611 C CA . PRO A 1 83 ? 11.183 -3.452 -22.001 1.00 93.06 83 PRO A CA 1
ATOM 612 C C . PRO A 1 83 ? 11.561 -4.473 -20.927 1.00 93.06 83 PRO A C 1
ATOM 614 O O . PRO A 1 83 ? 10.692 -4.998 -20.224 1.00 93.06 83 PRO A O 1
ATOM 617 N N . LYS A 1 84 ? 12.859 -4.749 -20.795 1.00 91.38 84 LYS A N 1
ATOM 618 C CA . LYS A 1 84 ? 13.409 -5.623 -19.742 1.00 91.38 84 LYS A CA 1
ATOM 619 C C . LYS A 1 84 ? 14.031 -4.844 -18.592 1.00 91.38 84 LYS A C 1
ATOM 621 O O . LYS A 1 84 ? 14.187 -5.385 -17.501 1.00 91.38 84 LYS A O 1
ATOM 626 N N . THR A 1 85 ? 14.395 -3.598 -18.857 1.00 91.94 85 THR A N 1
ATOM 627 C CA . THR A 1 85 ? 15.036 -2.680 -17.920 1.00 91.94 85 THR A CA 1
ATOM 628 C C . THR A 1 85 ? 14.252 -1.374 -17.853 1.00 91.94 85 THR A C 1
ATOM 630 O O . THR A 1 85 ? 13.424 -1.086 -18.719 1.00 91.94 85 THR A O 1
ATOM 633 N N . GLU A 1 86 ? 14.492 -0.585 -16.810 1.00 88.56 86 GLU A N 1
ATOM 634 C CA . GLU A 1 86 ? 13.844 0.720 -16.640 1.00 88.56 86 GLU A CA 1
ATOM 635 C C . GLU A 1 86 ? 14.255 1.707 -17.741 1.00 88.56 86 GLU A C 1
ATOM 637 O O . GLU A 1 86 ? 13.410 2.440 -18.250 1.00 88.56 86 GLU A O 1
ATOM 642 N N . ASP A 1 87 ? 15.514 1.663 -18.186 1.00 93.25 87 ASP A N 1
ATOM 643 C CA . ASP A 1 87 ? 16.028 2.529 -19.255 1.00 93.25 87 ASP A CA 1
ATOM 644 C C . ASP A 1 87 ? 15.287 2.317 -20.584 1.00 93.25 87 ASP A C 1
ATOM 646 O O . ASP A 1 87 ? 15.039 3.268 -21.328 1.00 93.25 87 ASP A O 1
ATOM 650 N N . GLU A 1 88 ? 14.852 1.086 -20.863 1.00 94.19 88 GLU A N 1
ATOM 651 C CA . GLU A 1 88 ? 14.068 0.740 -22.056 1.00 94.19 88 GLU A CA 1
ATOM 652 C C . GLU A 1 88 ? 12.634 1.304 -22.031 1.00 94.19 88 GLU A C 1
ATOM 654 O O . GLU A 1 88 ? 11.921 1.222 -23.034 1.00 94.19 88 GLU A O 1
ATOM 659 N N . LEU A 1 89 ? 12.196 1.900 -20.915 1.00 93.06 89 LEU A N 1
ATOM 660 C CA . LEU A 1 89 ? 10.930 2.635 -20.830 1.00 93.06 89 LEU A CA 1
ATOM 661 C C . LEU A 1 89 ? 11.047 4.079 -21.336 1.00 93.06 89 LEU A C 1
ATOM 663 O O . LEU A 1 89 ? 10.023 4.739 -21.533 1.00 93.06 89 LEU A O 1
ATOM 667 N N . CYS A 1 90 ? 12.260 4.591 -21.565 1.00 93.12 90 CYS A N 1
ATOM 668 C CA . CYS A 1 90 ? 12.455 5.946 -22.068 1.00 93.12 90 CYS A CA 1
ATOM 669 C C . CYS A 1 90 ? 11.743 6.145 -23.416 1.00 93.12 90 CYS A C 1
ATOM 671 O O . CYS A 1 90 ? 11.968 5.420 -24.382 1.00 93.12 90 CYS A O 1
ATOM 673 N N . GLY A 1 91 ? 10.866 7.149 -23.490 1.00 93.06 91 GLY A N 1
ATOM 674 C CA . GLY A 1 91 ? 10.070 7.435 -24.690 1.00 93.06 91 GLY A CA 1
ATOM 675 C C . GLY A 1 91 ? 8.839 6.536 -24.882 1.00 93.06 91 GLY A C 1
ATOM 676 O O . GLY A 1 91 ? 8.063 6.761 -25.813 1.00 93.06 91 GLY A O 1
ATOM 677 N N . VAL A 1 92 ? 8.607 5.562 -23.994 1.00 94.38 92 VAL A N 1
ATOM 678 C CA . VAL A 1 92 ? 7.401 4.726 -23.980 1.00 94.38 92 VAL A CA 1
ATOM 679 C C . VAL A 1 92 ? 6.306 5.401 -23.151 1.00 94.38 92 VAL A C 1
ATOM 681 O O . VAL A 1 92 ? 6.557 6.001 -22.108 1.00 94.38 92 VAL A O 1
ATOM 684 N N . LYS A 1 93 ? 5.048 5.284 -23.590 1.00 91.69 93 LYS A N 1
ATOM 685 C CA . LYS A 1 93 ? 3.897 5.669 -22.761 1.00 91.69 93 LYS A CA 1
ATOM 686 C C . LYS A 1 93 ? 3.682 4.615 -21.672 1.00 91.69 93 LYS A C 1
ATOM 688 O O . LYS A 1 93 ? 3.244 3.509 -21.978 1.00 91.69 93 LYS A O 1
ATOM 693 N N . VAL A 1 94 ? 3.963 4.970 -20.420 1.00 91.56 94 VAL A N 1
ATOM 694 C CA . VAL A 1 94 ? 3.839 4.078 -19.255 1.00 91.56 94 VAL A CA 1
ATOM 695 C C . VAL A 1 94 ? 2.617 4.459 -18.419 1.00 91.56 94 VAL A C 1
ATOM 697 O O . VAL A 1 94 ? 2.389 5.634 -18.135 1.00 91.56 94 VAL A O 1
ATOM 700 N N . GLY A 1 95 ? 1.821 3.462 -18.029 1.00 88.50 95 GLY A N 1
ATOM 701 C CA . GLY A 1 95 ? 0.733 3.619 -17.064 1.00 88.50 95 GLY A CA 1
ATOM 702 C C . GLY A 1 95 ? 1.200 3.266 -15.654 1.00 88.50 95 GLY A C 1
ATOM 703 O O . GLY A 1 95 ? 1.869 2.255 -15.462 1.00 88.50 95 GLY A O 1
ATOM 704 N N . LEU A 1 96 ? 0.824 4.079 -14.669 1.00 85.44 96 LEU A N 1
ATOM 705 C CA . LEU A 1 96 ? 1.102 3.848 -13.251 1.00 85.44 96 LEU A CA 1
ATOM 706 C C . LEU A 1 96 ? -0.188 4.027 -12.452 1.00 85.44 96 LEU A C 1
ATOM 708 O O . LEU A 1 96 ? -1.053 4.827 -12.819 1.00 85.44 96 LEU A O 1
ATOM 712 N N . GLN A 1 97 ? -0.317 3.304 -11.340 1.00 77.44 97 GLN A N 1
ATOM 713 C CA . GLN A 1 97 ? -1.383 3.586 -10.386 1.00 77.44 97 GLN A CA 1
ATOM 714 C C . GLN A 1 97 ? -1.147 4.971 -9.783 1.00 77.44 97 GLN A C 1
ATOM 716 O O . GLN A 1 97 ? -0.103 5.223 -9.184 1.00 77.44 97 GLN A O 1
ATOM 721 N N . ALA A 1 98 ? -2.122 5.868 -9.939 1.00 69.19 98 ALA A N 1
ATOM 722 C CA . ALA A 1 98 ? -2.035 7.211 -9.388 1.00 69.19 98 ALA A CA 1
ATOM 723 C C . ALA A 1 98 ? -1.912 7.149 -7.856 1.00 69.19 98 ALA A C 1
ATOM 725 O O . ALA A 1 98 ? -2.842 6.742 -7.153 1.00 69.19 98 ALA A O 1
ATOM 726 N N . ALA A 1 99 ? -0.762 7.575 -7.346 1.00 57.38 99 ALA A N 1
ATOM 727 C CA . ALA A 1 99 ? -0.560 7.924 -5.950 1.00 57.38 99 ALA A CA 1
ATOM 728 C C . ALA A 1 99 ? -0.549 9.458 -5.844 1.00 57.38 99 ALA A C 1
ATOM 730 O O . ALA A 1 99 ? -0.100 10.114 -6.788 1.00 57.38 99 ALA A O 1
ATOM 731 N N . PRO A 1 100 ? -1.051 10.056 -4.746 1.00 46.34 100 PRO A N 1
ATOM 732 C CA . PRO A 1 100 ? -0.836 11.478 -4.509 1.00 46.34 100 PRO A CA 1
ATOM 733 C C . PRO A 1 100 ? 0.669 11.774 -4.602 1.00 46.34 100 PRO A C 1
ATOM 735 O O . PRO A 1 100 ? 1.447 10.960 -4.089 1.00 46.34 100 PRO A O 1
ATOM 738 N N . PRO A 1 101 ? 1.086 12.867 -5.265 1.00 43.69 101 PRO A N 1
ATOM 739 C CA . PRO A 1 101 ? 2.479 13.285 -5.218 1.00 43.69 101 PRO A CA 1
ATOM 740 C C . PRO A 1 101 ? 2.873 13.498 -3.751 1.00 43.69 101 PRO A C 1
ATOM 742 O O . PRO A 1 101 ? 2.065 14.014 -2.973 1.00 43.69 101 PRO A O 1
ATOM 745 N N . GLY A 1 102 ? 4.063 13.013 -3.387 1.00 40.28 102 GLY A N 1
ATOM 746 C CA . GLY A 1 102 ? 4.703 13.355 -2.115 1.00 40.28 102 GLY A CA 1
ATOM 7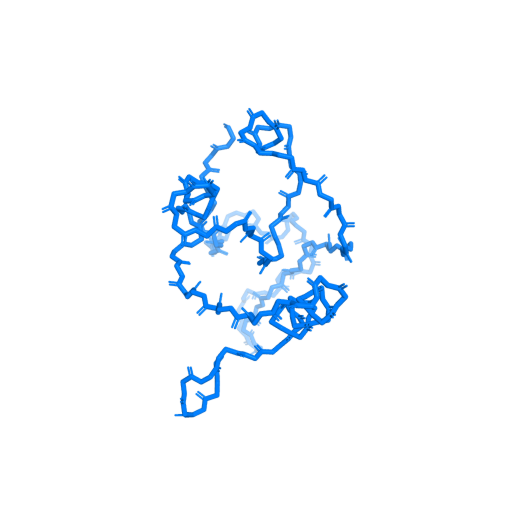47 C C . GLY A 1 102 ? 4.884 14.861 -1.994 1.00 40.28 102 GLY A C 1
ATOM 748 O O . GLY A 1 102 ? 5.183 15.490 -3.035 1.00 40.28 102 GLY A O 1
#

Organism: Klebsiella pneumoniae (NCBI:txid573)

Sequence (102 aa):
MTANNNIVGLDPEFAALIAQHLQAKPQLIDTKFTSLILGIGKKYDAVISGMYVTPERQKQADAIPYALSGASIIALKGGAVQPKTEDELCGVKVGLQAAPPG

Secondary structure (DSSP, 8-state):
--TT----SHHHHHHHHHHHHTT---------GGGTGGGBTTTBS---S-----HHHHTTS---------------TT-S----SSGGGTTS------PPP-

pLDDT: mean 89.87, std 9.97, range [40.28, 97.12]

Foldseek 3Di:
DDPVPDDDDDQVVVQVVVCVVVVHDDDDDDDQPQCQLVCPPPPDPDDRDPDDDDPVSCVRDPDDDDDDDDDDDDDDVPDPQDDPDPVSCVVPDDDDRDYPDD

InterPro domains:
  IPR001638 Solute-binding protein family 3/N-terminal domain of MltF [PF00497] (2-88)

Radius of gyration: 17.26 Å; chains: 1; bounding box: 36×26×50 Å